Protein AF-E9H1P1-F1 (afdb_monomer)

Structure (mmCIF, N/CA/C/O backbone):
data_AF-E9H1P1-F1
#
_entry.id   AF-E9H1P1-F1
#
loop_
_atom_site.group_PDB
_atom_site.id
_atom_site.type_symbol
_atom_site.label_atom_id
_atom_site.label_alt_id
_atom_site.label_comp_id
_atom_site.label_asym_id
_atom_site.label_entity_id
_atom_site.label_seq_id
_atom_site.pdbx_PDB_ins_code
_atom_site.Cartn_x
_atom_site.Cartn_y
_atom_site.Cartn_z
_atom_site.occupancy
_atom_site.B_iso_or_equiv
_atom_site.auth_seq_id
_atom_site.auth_comp_id
_atom_site.auth_asym_id
_atom_site.auth_atom_id
_atom_site.pdbx_PDB_model_num
ATOM 1 N N . MET A 1 1 ? 32.497 -47.954 23.241 1.00 45.81 1 MET A N 1
ATOM 2 C CA . MET A 1 1 ? 32.527 -47.755 21.778 1.00 45.81 1 MET A CA 1
ATOM 3 C C . MET A 1 1 ? 31.102 -47.463 21.319 1.00 45.81 1 MET A C 1
ATOM 5 O O . MET A 1 1 ? 30.352 -48.398 21.088 1.00 45.81 1 MET A O 1
ATOM 9 N N . ALA A 1 2 ? 30.679 -46.199 21.312 1.00 42.06 2 ALA A N 1
ATOM 10 C CA . ALA A 1 2 ? 29.351 -45.809 20.837 1.00 42.06 2 ALA A CA 1
ATOM 11 C C . ALA A 1 2 ? 29.552 -44.842 19.669 1.00 42.06 2 ALA A C 1
ATOM 13 O O . ALA A 1 2 ? 30.117 -43.765 19.844 1.00 42.06 2 ALA A O 1
ATOM 14 N N . SER A 1 3 ? 29.198 -45.304 18.475 1.00 47.19 3 SER A N 1
ATOM 15 C CA . SER A 1 3 ? 29.399 -44.604 17.212 1.00 47.19 3 SER A CA 1
ATOM 16 C C . SER A 1 3 ? 28.482 -43.387 17.121 1.00 47.19 3 SER A C 1
ATOM 18 O O . SER A 1 3 ? 27.266 -43.508 17.250 1.00 47.19 3 SER A O 1
ATOM 20 N N . LEU A 1 4 ? 29.073 -42.216 16.888 1.00 48.78 4 LEU A N 1
ATOM 21 C CA . LEU A 1 4 ? 28.361 -40.997 16.519 1.00 48.78 4 LEU A CA 1
ATOM 22 C C . LEU A 1 4 ? 27.877 -41.146 15.071 1.00 48.78 4 LEU A C 1
ATOM 24 O O . LEU A 1 4 ? 28.689 -41.260 14.156 1.00 48.78 4 LEU A O 1
ATOM 28 N N . ILE A 1 5 ? 26.561 -41.165 14.869 1.00 57.19 5 ILE A N 1
ATOM 29 C CA . ILE A 1 5 ? 25.953 -41.048 13.542 1.00 57.19 5 ILE A CA 1
ATOM 30 C C . ILE A 1 5 ? 25.977 -39.559 13.173 1.00 57.19 5 ILE A C 1
ATOM 32 O O . ILE A 1 5 ? 25.276 -38.759 13.792 1.00 57.19 5 ILE A O 1
ATOM 36 N N . LEU A 1 6 ? 26.799 -39.179 12.189 1.00 48.72 6 LEU A N 1
ATOM 37 C CA . LEU A 1 6 ? 26.664 -37.894 11.503 1.00 48.72 6 LEU A CA 1
ATOM 38 C C . LEU A 1 6 ? 25.376 -37.949 10.674 1.00 48.72 6 LEU A C 1
ATOM 40 O O . LEU A 1 6 ? 25.289 -38.708 9.713 1.00 48.72 6 LEU A O 1
ATOM 44 N N . ALA A 1 7 ? 24.376 -37.154 11.044 1.00 54.97 7 ALA A N 1
ATOM 45 C CA . ALA A 1 7 ? 23.284 -36.841 10.136 1.00 54.97 7 ALA A CA 1
ATOM 46 C C . ALA A 1 7 ? 23.817 -35.864 9.073 1.00 54.97 7 ALA A C 1
ATOM 48 O O . ALA A 1 7 ? 24.071 -34.697 9.370 1.00 54.97 7 ALA A O 1
ATOM 49 N N . GLU A 1 8 ? 24.018 -36.348 7.847 1.00 47.62 8 GLU A N 1
ATOM 50 C CA . GLU A 1 8 ? 24.233 -35.506 6.668 1.00 47.62 8 GLU A CA 1
ATOM 51 C C . GLU A 1 8 ? 22.983 -34.642 6.440 1.00 47.62 8 GLU A C 1
ATOM 53 O O . GLU A 1 8 ? 21.896 -35.140 6.142 1.00 47.62 8 GLU A O 1
ATOM 58 N N . GLN A 1 9 ? 23.124 -33.330 6.635 1.00 54.19 9 GLN A N 1
ATOM 59 C CA . GLN A 1 9 ? 22.079 -32.361 6.319 1.00 54.19 9 GLN A CA 1
ATOM 60 C C . GLN A 1 9 ? 21.943 -32.218 4.791 1.00 54.19 9 GLN A C 1
ATOM 62 O O . GLN A 1 9 ? 22.957 -32.074 4.104 1.00 54.19 9 GLN A O 1
ATOM 67 N N . PRO A 1 10 ? 20.714 -32.200 4.243 1.00 58.59 10 PRO A N 1
ATOM 68 C CA . PRO A 1 10 ? 20.489 -31.994 2.817 1.00 58.59 10 PRO A CA 1
ATOM 69 C C . PRO A 1 10 ? 20.967 -30.593 2.386 1.00 58.59 10 PRO A C 1
ATOM 71 O O . PRO A 1 10 ? 20.603 -29.599 3.025 1.00 58.59 10 PRO A O 1
ATOM 74 N N . PRO A 1 11 ? 21.750 -30.469 1.299 1.00 48.78 11 PRO A N 1
ATOM 75 C CA . PRO A 1 11 ? 22.163 -29.174 0.781 1.00 48.78 11 PRO A CA 1
ATOM 76 C C . PRO A 1 11 ? 20.978 -28.545 0.042 1.00 48.78 11 PRO A C 1
ATOM 78 O O . PRO A 1 11 ? 20.647 -28.964 -1.064 1.00 48.78 11 PRO A O 1
ATOM 81 N N . GLY A 1 12 ? 20.310 -27.548 0.630 1.00 57.06 12 GLY A N 1
ATOM 82 C CA . GLY A 1 12 ? 19.338 -26.780 -0.160 1.00 57.06 12 GLY A CA 1
ATOM 83 C C . GLY A 1 12 ? 18.278 -25.942 0.539 1.00 57.06 12 GLY A C 1
ATOM 84 O O . GLY A 1 12 ? 17.488 -25.327 -0.168 1.00 57.06 12 GLY A O 1
ATOM 85 N N . ILE A 1 13 ? 18.223 -25.855 1.870 1.00 50.50 13 ILE A N 1
ATOM 86 C CA . ILE A 1 13 ? 17.277 -24.936 2.528 1.00 50.50 13 ILE A CA 1
ATOM 87 C C . ILE A 1 13 ? 18.060 -23.735 3.057 1.00 50.50 13 ILE A C 1
ATOM 89 O O . ILE A 1 13 ? 18.573 -23.747 4.173 1.00 50.50 13 ILE A O 1
ATOM 93 N N . SER A 1 14 ? 18.193 -22.704 2.218 1.00 51.12 14 SER A N 1
ATOM 94 C CA . SER A 1 14 ? 18.695 -21.397 2.646 1.00 51.12 14 SER A CA 1
ATOM 95 C C . SER A 1 14 ? 17.662 -20.756 3.576 1.00 51.12 14 SER A C 1
ATOM 97 O O . SER A 1 14 ? 16.571 -20.385 3.151 1.00 51.12 14 SER A O 1
ATOM 99 N N . ILE A 1 15 ? 17.998 -20.669 4.865 1.00 59.59 15 ILE A N 1
ATOM 100 C CA . ILE A 1 15 ? 17.177 -20.065 5.934 1.00 59.59 15 ILE A CA 1
ATOM 101 C C . ILE A 1 15 ? 17.275 -18.522 5.905 1.00 59.59 15 ILE A C 1
ATOM 103 O O . ILE A 1 15 ? 16.609 -17.824 6.666 1.00 59.59 15 ILE A O 1
ATOM 107 N N . PHE 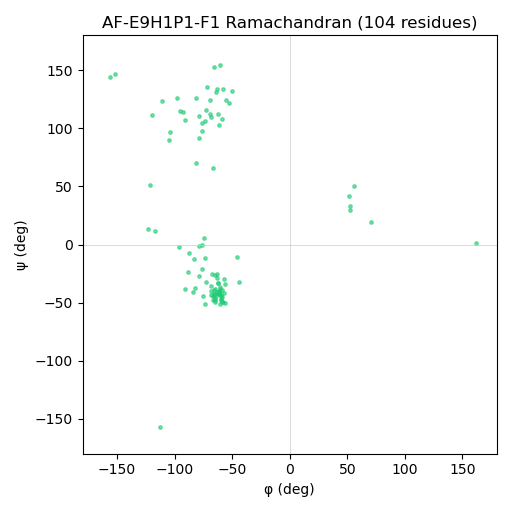A 1 16 ? 18.063 -17.959 4.988 1.00 58.50 16 PHE A N 1
ATOM 108 C CA . PHE A 1 16 ? 18.148 -16.520 4.774 1.00 58.50 16 PHE A CA 1
ATOM 109 C C . PHE A 1 16 ? 17.248 -16.112 3.602 1.00 58.50 16 PHE A C 1
ATOM 111 O O . PHE A 1 16 ? 17.413 -16.655 2.509 1.00 58.50 16 PHE A O 1
ATOM 118 N N . PRO A 1 17 ? 16.324 -15.144 3.766 1.00 58.44 17 PRO A N 1
ATOM 119 C CA . PRO A 1 17 ? 15.665 -14.532 2.622 1.00 58.44 17 PRO A CA 1
ATOM 120 C C . PRO A 1 17 ? 16.748 -13.853 1.779 1.00 58.44 17 PRO A C 1
ATOM 122 O O . PRO A 1 17 ? 17.282 -12.809 2.153 1.00 58.44 17 PRO A O 1
ATOM 125 N N . HIS A 1 18 ? 17.125 -14.485 0.666 1.00 59.41 18 HIS A N 1
ATOM 126 C CA . HIS A 1 18 ? 18.047 -13.885 -0.286 1.00 59.41 18 HIS A CA 1
ATOM 127 C C . HIS A 1 18 ? 17.437 -12.556 -0.752 1.00 59.41 18 HIS A C 1
ATOM 129 O O . HIS A 1 18 ? 16.247 -12.530 -1.085 1.00 59.41 18 HIS A O 1
ATOM 135 N N . PRO A 1 19 ? 18.211 -11.457 -0.794 1.00 57.16 19 PRO A N 1
ATOM 136 C CA . PRO A 1 19 ? 17.759 -10.242 -1.445 1.00 57.16 19 PRO A CA 1
ATOM 137 C C . PRO A 1 19 ? 17.471 -10.606 -2.899 1.00 57.16 19 PRO A C 1
ATOM 139 O O . PRO A 1 19 ? 18.384 -10.925 -3.663 1.00 57.16 19 PRO A O 1
ATOM 142 N N . LEU A 1 20 ? 16.186 -10.645 -3.254 1.00 58.16 20 LEU A N 1
ATOM 143 C CA . LEU A 1 20 ? 15.755 -10.878 -4.623 1.00 58.16 20 LEU A CA 1
ATOM 144 C C . LEU A 1 20 ? 16.486 -9.863 -5.500 1.00 58.16 20 LEU A C 1
ATOM 146 O O . LEU A 1 20 ? 16.404 -8.654 -5.265 1.00 58.16 20 LEU A O 1
ATOM 150 N N . SER A 1 21 ? 17.246 -10.369 -6.472 1.00 57.69 21 SER A N 1
ATOM 151 C CA . SER A 1 21 ? 17.887 -9.534 -7.481 1.00 57.69 21 SER A CA 1
ATOM 152 C C . SER A 1 21 ? 16.822 -8.611 -8.068 1.00 57.69 21 SER A C 1
ATOM 154 O O . SER A 1 21 ? 15.730 -9.077 -8.397 1.00 57.69 21 SER A O 1
ATOM 156 N N . LYS A 1 22 ? 17.115 -7.307 -8.175 1.00 53.41 22 LYS A N 1
ATOM 157 C CA . LYS A 1 22 ? 16.172 -6.266 -8.634 1.00 53.41 22 LYS A CA 1
ATOM 158 C C . LYS A 1 22 ? 15.361 -6.679 -9.876 1.00 53.41 22 LYS A C 1
ATOM 160 O O . LYS A 1 22 ? 14.203 -6.302 -9.979 1.00 53.41 22 LYS A O 1
ATOM 165 N N . HIS A 1 23 ? 15.949 -7.485 -10.763 1.00 54.50 23 HIS A N 1
ATOM 166 C CA . HIS A 1 23 ? 15.311 -8.003 -11.978 1.00 54.50 23 HIS A CA 1
ATOM 167 C C . HIS A 1 23 ? 14.247 -9.092 -11.748 1.00 54.50 23 HIS A C 1
ATOM 169 O O . HIS A 1 23 ? 13.277 -9.153 -12.494 1.00 54.50 23 HIS A O 1
ATOM 175 N N . SER A 1 24 ? 14.378 -9.940 -10.724 1.00 52.59 24 SER A N 1
ATOM 176 C CA . SER A 1 24 ? 13.401 -11.009 -10.449 1.00 52.59 24 SER A CA 1
ATOM 177 C C . SER A 1 24 ? 12.118 -10.477 -9.804 1.00 52.59 24 SER A C 1
ATOM 179 O O . SER A 1 24 ? 11.076 -11.121 -9.858 1.00 52.59 24 SER A O 1
ATOM 181 N N . PHE A 1 25 ? 12.179 -9.297 -9.185 1.00 51.28 25 PHE A N 1
ATOM 182 C CA . PHE A 1 25 ? 11.031 -8.673 -8.531 1.00 51.28 25 PHE A CA 1
ATOM 183 C C . PHE A 1 25 ? 10.131 -7.911 -9.522 1.00 51.28 25 PHE A C 1
ATOM 185 O O . PHE A 1 25 ? 8.905 -7.978 -9.415 1.00 51.28 25 PHE A O 1
ATOM 192 N N . THR A 1 26 ? 10.725 -7.252 -10.521 1.00 51.91 26 THR A N 1
ATOM 193 C CA . THR A 1 26 ? 10.007 -6.512 -11.576 1.00 51.91 26 THR A CA 1
ATOM 194 C C . THR A 1 26 ? 9.212 -7.413 -12.520 1.00 51.91 26 THR A C 1
ATOM 196 O O . THR A 1 26 ? 8.230 -6.977 -13.104 1.00 51.91 26 THR A O 1
ATOM 199 N N . GLU A 1 27 ? 9.602 -8.682 -12.665 1.00 49.41 27 GLU A N 1
ATOM 200 C CA . GLU A 1 27 ? 8.871 -9.650 -13.496 1.00 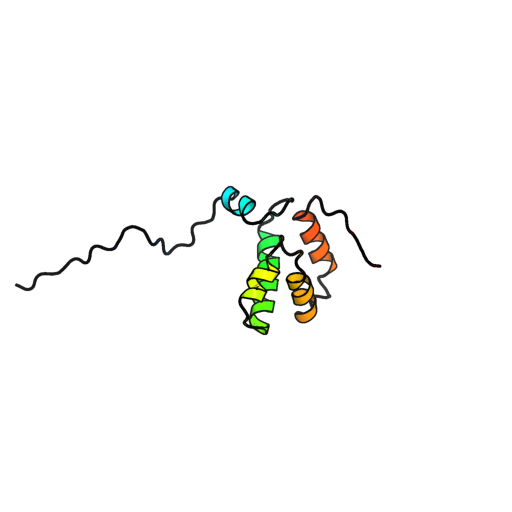49.41 27 GLU A CA 1
ATOM 201 C C . GLU A 1 27 ? 7.625 -10.214 -12.782 1.00 49.41 27 GLU A C 1
ATOM 203 O O . GLU A 1 27 ? 6.638 -10.579 -13.419 1.00 49.41 27 GLU A O 1
ATOM 208 N N . ILE A 1 28 ? 7.650 -10.250 -11.443 1.00 56.12 28 ILE A N 1
ATOM 209 C CA . ILE A 1 28 ? 6.572 -10.786 -10.591 1.00 56.12 28 ILE A CA 1
ATOM 210 C C . ILE A 1 28 ? 5.573 -9.694 -10.197 1.00 56.12 28 ILE A C 1
ATOM 212 O O . ILE A 1 28 ? 4.367 -9.936 -10.132 1.00 56.12 28 ILE A O 1
ATOM 216 N N . SER A 1 29 ? 6.066 -8.487 -9.927 1.00 58.97 29 SER A N 1
ATOM 217 C CA . SER A 1 29 ? 5.243 -7.308 -9.682 1.00 58.97 29 SER A CA 1
ATOM 218 C C . SER A 1 29 ? 5.281 -6.443 -10.933 1.00 58.97 29 SER A C 1
ATOM 220 O O . SER A 1 29 ? 6.235 -5.709 -11.161 1.00 58.97 29 SER A O 1
ATOM 222 N N . LYS A 1 30 ? 4.257 -6.588 -11.780 1.00 65.81 30 LYS A N 1
ATOM 223 C CA . LYS A 1 30 ? 4.043 -5.763 -12.977 1.00 65.81 30 LYS A CA 1
ATOM 224 C C . LYS A 1 30 ? 3.720 -4.316 -12.575 1.00 65.81 30 LYS A C 1
ATOM 226 O O . LYS A 1 30 ? 2.587 -3.872 -12.713 1.00 65.81 30 LYS A O 1
ATOM 231 N N . CYS A 1 31 ? 4.675 -3.621 -11.969 1.00 70.19 31 CYS A N 1
ATOM 232 C CA . CYS A 1 31 ? 4.587 -2.189 -11.729 1.00 70.19 31 CYS A CA 1
ATOM 233 C C . CYS A 1 31 ? 5.229 -1.534 -12.945 1.00 70.19 31 CYS A C 1
ATOM 235 O O . CYS A 1 31 ? 6.445 -1.612 -13.103 1.00 70.19 31 CYS A O 1
ATOM 237 N N . ASP A 1 32 ? 4.433 -0.923 -13.818 1.00 68.69 32 ASP A N 1
ATOM 238 C CA . ASP A 1 32 ? 4.916 -0.355 -15.087 1.00 68.69 32 ASP A CA 1
ATOM 239 C C . ASP A 1 32 ? 5.714 0.967 -14.907 1.00 68.69 32 ASP A C 1
ATOM 241 O O . ASP A 1 32 ? 6.093 1.624 -15.882 1.00 68.69 32 ASP A O 1
ATOM 245 N N . GLY A 1 33 ? 5.975 1.388 -13.661 1.00 71.00 33 GLY A N 1
ATOM 246 C CA . GLY A 1 33 ? 6.717 2.602 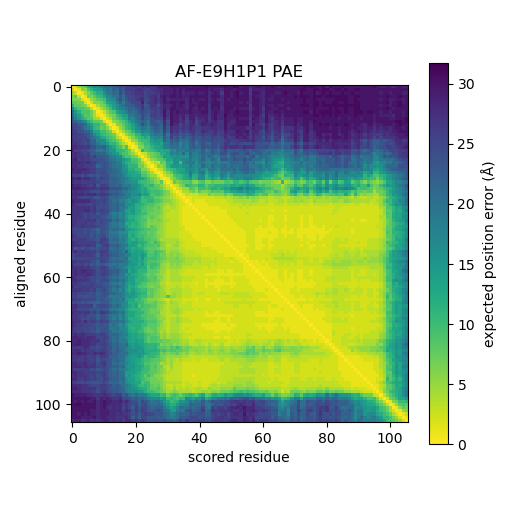-13.303 1.00 71.00 33 GLY A CA 1
ATOM 247 C C . GLY A 1 33 ? 8.069 2.368 -12.619 1.00 71.00 33 GLY A C 1
ATOM 248 O O . GLY A 1 33 ? 8.728 1.342 -12.793 1.00 71.00 33 GLY A O 1
ATOM 249 N N . VAL A 1 34 ? 8.537 3.380 -11.878 1.00 71.88 34 VAL A N 1
ATOM 250 C CA . VAL A 1 34 ? 9.840 3.332 -11.199 1.00 71.88 34 VAL A CA 1
ATOM 251 C C . VAL A 1 34 ? 9.699 2.568 -9.891 1.00 71.88 34 VAL A C 1
ATOM 253 O O . VAL A 1 34 ? 8.879 2.908 -9.043 1.00 71.88 34 VAL A O 1
ATOM 256 N N . TYR A 1 35 ? 10.534 1.547 -9.701 1.00 74.75 35 TYR A N 1
ATOM 257 C CA . TYR A 1 35 ? 10.556 0.806 -8.448 1.00 74.75 35 TYR A CA 1
ATOM 258 C C . TYR A 1 35 ? 11.282 1.593 -7.347 1.00 74.75 35 TYR A C 1
ATOM 260 O O . TYR A 1 35 ? 12.514 1.566 -7.251 1.00 74.75 35 TYR A O 1
ATOM 268 N N . ASP A 1 36 ? 10.504 2.275 -6.508 1.00 83.69 36 ASP A N 1
ATOM 269 C CA . ASP A 1 36 ? 10.977 2.932 -5.293 1.00 83.69 36 ASP A CA 1
ATOM 270 C C . ASP A 1 36 ? 10.775 2.019 -4.070 1.00 83.69 36 ASP A C 1
ATOM 272 O O . ASP A 1 36 ? 9.655 1.683 -3.675 1.00 83.69 36 ASP A O 1
ATOM 276 N N . MET A 1 37 ? 11.890 1.608 -3.459 1.00 84.69 37 MET A N 1
ATOM 277 C CA . MET A 1 37 ? 11.896 0.707 -2.299 1.00 84.69 37 MET A CA 1
ATOM 278 C C . MET A 1 37 ? 11.183 1.297 -1.079 1.00 84.69 37 MET A C 1
ATOM 280 O O . MET A 1 37 ? 10.598 0.553 -0.290 1.00 84.69 37 MET A O 1
ATOM 284 N N . ASN A 1 38 ? 11.251 2.615 -0.897 1.00 89.88 38 ASN A N 1
ATOM 285 C CA . ASN A 1 38 ? 10.693 3.290 0.264 1.00 89.88 38 ASN A CA 1
ATOM 286 C C . ASN A 1 38 ? 9.167 3.369 0.156 1.00 89.88 38 ASN A C 1
ATOM 288 O O . ASN A 1 38 ? 8.463 3.015 1.104 1.00 89.88 38 ASN A O 1
ATOM 292 N N . ILE A 1 39 ? 8.660 3.722 -1.029 1.00 89.94 39 ILE A N 1
ATOM 293 C CA . ILE A 1 39 ? 7.221 3.691 -1.335 1.00 89.94 39 ILE A CA 1
ATOM 294 C C . ILE A 1 39 ? 6.680 2.267 -1.167 1.00 89.94 39 ILE A C 1
ATOM 296 O O . ILE A 1 39 ? 5.686 2.044 -0.471 1.00 89.94 39 ILE A O 1
ATOM 300 N N . TYR A 1 40 ? 7.387 1.274 -1.715 1.00 89.25 40 TYR A N 1
ATOM 301 C CA . TYR A 1 40 ? 6.995 -0.130 -1.602 1.00 89.25 40 TYR A CA 1
ATOM 302 C C . TYR A 1 40 ? 6.910 -0.608 -0.144 1.00 89.25 40 TYR A C 1
ATOM 304 O O . TYR A 1 40 ? 5.962 -1.295 0.247 1.00 89.25 40 TYR A O 1
ATOM 312 N N . ALA A 1 41 ? 7.889 -0.237 0.686 1.00 91.56 41 ALA A N 1
ATOM 313 C CA . ALA A 1 41 ? 7.893 -0.565 2.107 1.00 91.56 41 ALA A CA 1
ATOM 314 C C . ALA A 1 41 ? 6.716 0.092 2.843 1.00 91.56 41 ALA A C 1
ATOM 316 O O . ALA A 1 41 ? 6.033 -0.581 3.618 1.00 91.56 41 ALA A O 1
ATOM 317 N N . GLN A 1 42 ? 6.440 1.369 2.566 1.00 93.94 42 GLN A N 1
ATOM 318 C CA . GLN A 1 42 ? 5.319 2.102 3.153 1.00 93.94 42 GLN A CA 1
ATOM 319 C C . GLN A 1 42 ? 3.977 1.438 2.813 1.00 93.94 42 GLN A C 1
ATOM 321 O O . GLN A 1 42 ? 3.168 1.189 3.709 1.00 93.94 42 GLN A O 1
ATOM 326 N N . PHE A 1 43 ? 3.747 1.085 1.550 1.00 94.38 43 PHE A N 1
ATOM 327 C CA . PHE A 1 43 ? 2.504 0.436 1.128 1.00 94.38 43 PHE A CA 1
ATOM 328 C C . PHE A 1 43 ? 2.369 -0.989 1.675 1.00 94.38 43 PHE A C 1
ATOM 330 O O . PHE A 1 43 ? 1.288 -1.383 2.116 1.00 94.38 43 PHE A O 1
ATOM 337 N N . ASN A 1 44 ? 3.467 -1.741 1.781 1.00 94.06 44 ASN A N 1
ATOM 338 C CA . ASN A 1 44 ? 3.452 -3.037 2.462 1.00 94.06 44 ASN A CA 1
ATOM 339 C C . ASN A 1 44 ? 3.049 -2.935 3.936 1.00 94.06 44 ASN A C 1
ATOM 341 O O . ASN A 1 44 ? 2.366 -3.834 4.427 1.00 94.06 44 ASN A O 1
ATOM 345 N N . GLN A 1 45 ? 3.451 -1.874 4.641 1.00 96.00 45 GLN A N 1
ATOM 346 C CA . GLN A 1 45 ? 3.027 -1.655 6.027 1.00 96.00 45 GLN A CA 1
ATOM 347 C C . GLN A 1 45 ? 1.522 -1.391 6.120 1.00 96.00 45 GLN A C 1
ATOM 349 O O . GLN A 1 45 ? 0.869 -1.937 7.005 1.00 96.00 45 GLN A O 1
ATOM 354 N N . ILE A 1 46 ? 0.943 -0.637 5.180 1.00 96.06 46 ILE A N 1
ATOM 355 C CA . ILE A 1 46 ? -0.515 -0.444 5.096 1.00 96.06 46 ILE A CA 1
ATOM 356 C C . ILE A 1 46 ? -1.213 -1.797 4.923 1.00 96.06 46 ILE A C 1
ATOM 358 O O . ILE A 1 46 ? -2.115 -2.132 5.694 1.00 96.06 46 ILE A O 1
ATOM 362 N N . CYS A 1 47 ? -0.749 -2.616 3.977 1.00 96.69 47 CYS A N 1
ATOM 363 C CA . CYS A 1 47 ? -1.300 -3.952 3.759 1.00 96.69 47 CYS A CA 1
ATOM 364 C C . CYS A 1 47 ? -1.163 -4.854 4.991 1.00 96.69 47 CYS A C 1
ATOM 366 O O . CYS A 1 47 ? -2.082 -5.613 5.300 1.00 96.69 47 CYS A O 1
ATOM 368 N N . LEU A 1 48 ? -0.044 -4.773 5.714 1.00 97.06 48 LEU A N 1
ATOM 369 C CA . LEU A 1 48 ? 0.179 -5.551 6.932 1.00 97.06 48 LEU A CA 1
ATOM 370 C C . LEU A 1 48 ? -0.749 -5.106 8.069 1.00 97.06 48 LEU A C 1
ATOM 372 O O . LEU A 1 48 ? -1.352 -5.945 8.733 1.00 97.06 48 LEU A O 1
ATOM 376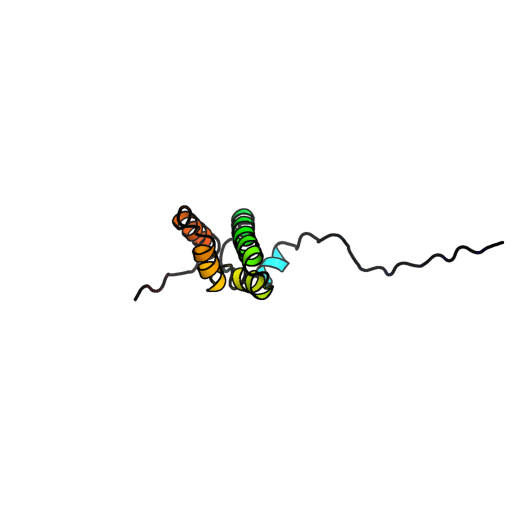 N N . ASN A 1 49 ? -0.913 -3.798 8.265 1.00 96.94 49 ASN A N 1
ATOM 377 C CA . ASN A 1 49 ? -1.820 -3.245 9.270 1.00 96.94 49 ASN A CA 1
ATOM 378 C C . ASN A 1 49 ? -3.270 -3.643 8.987 1.00 96.94 49 ASN A C 1
ATOM 380 O O . ASN A 1 49 ? -3.991 -4.059 9.889 1.00 96.94 49 ASN A O 1
ATOM 384 N N . CYS A 1 50 ? -3.673 -3.595 7.721 1.00 96.50 50 CYS A N 1
ATOM 385 C CA . CYS A 1 50 ? -4.992 -4.027 7.281 1.00 96.50 50 CYS A CA 1
ATOM 386 C C . CYS A 1 50 ? -5.198 -5.538 7.471 1.00 96.50 50 CYS A C 1
ATOM 388 O O . CYS A 1 50 ? -6.224 -5.973 7.992 1.00 96.50 50 CYS A O 1
ATOM 390 N N . TYR A 1 51 ? -4.191 -6.350 7.134 1.00 96.75 51 TYR A N 1
ATOM 391 C CA . TYR A 1 51 ? -4.187 -7.778 7.440 1.00 96.75 51 TYR A CA 1
ATOM 392 C C . TYR A 1 51 ? -4.337 -8.040 8.941 1.00 96.75 51 TYR A C 1
ATOM 394 O O . TYR A 1 51 ? -5.096 -8.924 9.313 1.00 96.75 51 TYR A O 1
ATOM 402 N N . ASN A 1 52 ? -3.672 -7.278 9.811 1.00 96.81 52 ASN A N 1
ATOM 403 C CA . ASN A 1 52 ? -3.753 -7.489 11.258 1.00 96.81 52 ASN A CA 1
ATOM 404 C C . ASN A 1 52 ? -5.166 -7.269 11.823 1.00 96.81 52 ASN A C 1
ATOM 406 O O . ASN A 1 52 ? -5.503 -7.873 12.844 1.00 96.81 52 ASN A O 1
ATOM 410 N N . LEU A 1 53 ? -5.995 -6.463 11.150 1.00 95.88 53 LEU A N 1
ATOM 411 C CA . LEU A 1 53 ? -7.403 -6.274 11.503 1.00 95.88 53 LEU A CA 1
ATOM 412 C C . LEU A 1 53 ? -8.257 -7.491 11.133 1.00 95.88 53 LEU A C 1
ATOM 414 O O . LEU A 1 53 ? -8.973 -8.019 11.979 1.00 95.88 53 LEU A O 1
ATOM 418 N N . TYR A 1 54 ? -8.167 -7.957 9.886 1.00 95.12 54 TYR A N 1
ATOM 419 C CA . TYR A 1 54 ? -9.029 -9.032 9.371 1.00 95.12 54 TYR A CA 1
ATOM 420 C C . TYR A 1 54 ? -8.482 -10.444 9.611 1.00 95.12 54 TYR A C 1
ATOM 422 O O . TYR A 1 54 ? -9.232 -11.416 9.608 1.00 95.12 54 TYR A O 1
ATOM 430 N N . ARG A 1 55 ? -7.165 -10.566 9.790 1.00 94.44 55 ARG A N 1
ATOM 431 C CA . ARG A 1 55 ? -6.387 -11.809 9.918 1.00 94.44 55 ARG A CA 1
ATOM 432 C C . ARG A 1 55 ? -6.634 -12.819 8.794 1.00 94.44 55 ARG A C 1
ATOM 434 O O . ARG A 1 55 ? -6.566 -14.026 9.005 1.00 94.44 55 ARG A O 1
ATOM 441 N N . GLN A 1 56 ? -6.898 -12.321 7.588 1.00 94.12 56 GLN A N 1
ATOM 442 C CA . GLN A 1 56 ? -7.134 -13.133 6.396 1.00 94.12 56 GLN A CA 1
ATOM 443 C C . GLN A 1 56 ? -5.980 -12.978 5.396 1.00 94.12 56 GLN A C 1
ATOM 445 O O . GLN A 1 56 ? -5.702 -11.858 4.963 1.00 94.12 56 GLN A O 1
ATOM 450 N N . PRO A 1 57 ? -5.316 -14.069 4.973 1.00 90.00 57 PRO A N 1
ATOM 451 C CA . PRO A 1 57 ? -4.129 -13.996 4.114 1.00 90.00 57 PRO A CA 1
ATOM 452 C C . PRO A 1 57 ? -4.415 -13.388 2.731 1.00 90.00 57 PRO A C 1
ATOM 454 O O . PRO A 1 57 ? -3.548 -12.730 2.151 1.00 90.00 57 PRO A O 1
ATOM 457 N N . GLU A 1 58 ? -5.642 -13.549 2.230 1.00 93.12 58 GLU A N 1
ATOM 458 C CA . GLU A 1 58 ? -6.082 -12.958 0.963 1.00 93.12 58 GLU A CA 1
ATOM 459 C C . GLU A 1 58 ? -6.115 -11.425 1.006 1.00 93.12 58 GLU A C 1
ATOM 461 O O . GLU A 1 58 ? -5.873 -10.798 -0.020 1.00 93.12 58 GLU A O 1
ATOM 466 N N . ILE A 1 59 ? -6.293 -10.807 2.182 1.00 95.25 59 ILE A N 1
ATOM 467 C CA . ILE A 1 59 ? -6.215 -9.345 2.340 1.00 95.25 59 ILE A CA 1
ATOM 468 C C . ILE A 1 59 ? -4.798 -8.857 2.054 1.00 95.25 59 ILE A C 1
ATOM 470 O O . ILE A 1 59 ? -4.610 -7.925 1.278 1.00 95.25 59 ILE A O 1
ATOM 474 N N . TYR A 1 60 ? -3.785 -9.510 2.632 1.00 93.75 60 TYR A N 1
ATOM 475 C CA . TYR A 1 60 ? -2.394 -9.103 2.435 1.00 93.75 60 TYR A CA 1
ATOM 476 C C . TYR A 1 60 ? -1.940 -9.309 0.985 1.00 93.75 60 TYR A C 1
ATOM 478 O O . TYR A 1 60 ? -1.315 -8.426 0.395 1.00 93.75 60 TYR A O 1
ATOM 486 N N . ARG A 1 61 ? -2.277 -10.464 0.391 1.00 91.94 61 ARG A N 1
ATOM 487 C CA . ARG A 1 61 ? -1.964 -10.752 -1.016 1.00 91.94 61 ARG A CA 1
ATOM 488 C C . ARG A 1 61 ? -2.716 -9.812 -1.947 1.00 91.94 61 ARG A C 1
ATOM 490 O O . ARG A 1 61 ? -2.084 -9.227 -2.815 1.00 91.94 61 ARG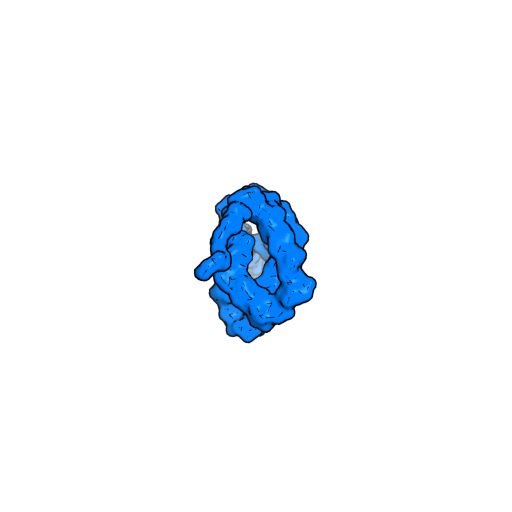 A O 1
ATOM 497 N N . GLY A 1 62 ? -4.025 -9.662 -1.749 1.00 94.19 62 GLY A N 1
ATOM 498 C CA . GLY A 1 62 ? -4.904 -8.786 -2.518 1.00 94.19 62 GLY A CA 1
ATOM 499 C C . GLY A 1 62 ? -4.414 -7.347 -2.507 1.00 94.19 62 GLY A C 1
ATOM 500 O O . GLY A 1 62 ? -4.180 -6.794 -3.568 1.00 94.19 62 GLY A O 1
ATOM 501 N N . CYS A 1 63 ? -4.125 -6.800 -1.328 1.00 95.31 63 CYS A N 1
ATOM 502 C CA . CYS A 1 63 ? -3.648 -5.428 -1.154 1.00 95.31 63 CYS A CA 1
ATOM 503 C C . CYS A 1 63 ? -2.367 -5.112 -1.952 1.00 95.31 63 CYS A C 1
ATOM 505 O O . CYS A 1 63 ? -2.214 -4.003 -2.451 1.00 95.31 63 CYS A O 1
ATOM 507 N N . ARG A 1 64 ? -1.467 -6.092 -2.122 1.00 92.06 64 ARG A N 1
ATOM 508 C CA . ARG A 1 64 ? -0.215 -5.950 -2.890 1.00 92.06 64 ARG A CA 1
ATOM 509 C C . ARG A 1 64 ? -0.365 -6.237 -4.390 1.00 92.06 64 ARG A C 1
ATOM 511 O O . ARG A 1 64 ? 0.604 -6.052 -5.129 1.00 92.06 64 ARG A O 1
ATOM 518 N N . LYS A 1 65 ? -1.523 -6.729 -4.849 1.00 89.00 65 LYS A N 1
ATOM 519 C CA . LYS A 1 65 ? -1.768 -7.000 -6.276 1.00 89.00 65 LYS A CA 1
ATOM 520 C C . LYS A 1 65 ? -1.774 -5.704 -7.070 1.00 89.00 65 LYS A C 1
ATOM 522 O O . LYS A 1 65 ? -2.078 -4.642 -6.531 1.00 89.00 65 LYS A O 1
ATOM 527 N N . GLU A 1 66 ? -1.415 -5.837 -8.348 1.00 87.31 66 GLU A N 1
ATOM 528 C CA . GLU A 1 66 ? -1.433 -4.737 -9.324 1.00 87.31 66 GLU A CA 1
ATOM 529 C C . GLU A 1 66 ? -0.663 -3.508 -8.823 1.00 87.31 66 GLU A C 1
ATOM 531 O O . GLU A 1 66 ? -0.970 -2.372 -9.141 1.00 87.31 66 GLU A O 1
ATOM 536 N N . CYS A 1 67 ? 0.361 -3.740 -7.996 1.00 89.62 67 CYS A N 1
ATOM 537 C CA . CYS A 1 67 ? 1.165 -2.680 -7.402 1.00 89.62 67 CYS A CA 1
ATOM 538 C C . CYS A 1 67 ? 0.325 -1.666 -6.619 1.00 89.62 67 CYS A C 1
ATOM 540 O O . CYS A 1 67 ? 0.489 -0.458 -6.762 1.00 89.62 67 CYS A O 1
ATOM 542 N N . PHE A 1 68 ? -0.531 -2.187 -5.736 1.00 91.75 68 PHE A N 1
ATOM 543 C CA . PHE A 1 68 ? -1.326 -1.417 -4.777 1.00 91.75 68 PHE A CA 1
ATOM 544 C C . PHE A 1 68 ? -2.460 -0.585 -5.396 1.00 91.75 68 PHE A C 1
ATOM 546 O O . PHE A 1 68 ? -2.985 0.308 -4.742 1.00 91.75 68 PHE A O 1
ATOM 553 N N . THR A 1 69 ? -2.895 -0.898 -6.619 1.00 89.12 69 THR A N 1
ATOM 554 C CA . THR A 1 69 ? -4.105 -0.307 -7.233 1.00 89.12 69 THR A CA 1
ATOM 555 C C . THR A 1 69 ? -5.349 -1.178 -7.078 1.00 89.12 69 THR A C 1
ATOM 557 O O . THR A 1 69 ? -6.439 -0.770 -7.466 1.00 89.12 69 THR A O 1
ATOM 560 N N . SER A 1 70 ? -5.215 -2.363 -6.475 1.00 92.00 70 SER A N 1
ATOM 561 C CA . SER A 1 70 ? -6.359 -3.233 -6.197 1.00 92.00 70 SER A CA 1
ATOM 562 C C . SER A 1 70 ? -7.387 -2.575 -5.266 1.00 92.00 70 SER A C 1
ATOM 564 O O . SER A 1 70 ? -7.046 -1.790 -4.375 1.00 92.00 70 SER A O 1
ATOM 566 N N . GLU A 1 71 ? -8.644 -3.007 -5.369 1.00 93.88 71 GLU A N 1
ATOM 567 C CA . GLU A 1 71 ? -9.721 -2.580 -4.463 1.00 93.88 71 GLU A CA 1
ATOM 568 C C . GLU A 1 71 ? -9.407 -2.867 -2.985 1.00 93.88 71 GLU A C 1
ATOM 570 O O . GLU A 1 71 ? -9.810 -2.113 -2.098 1.00 93.88 71 GLU A O 1
ATOM 575 N N . TYR A 1 72 ? -8.625 -3.917 -2.707 1.00 95.31 72 TYR A N 1
ATOM 576 C CA . TYR A 1 72 ? -8.166 -4.234 -1.355 1.00 95.31 72 TYR A CA 1
ATOM 577 C C . TYR A 1 72 ? -7.311 -3.113 -0.768 1.00 95.31 72 TYR A C 1
ATOM 579 O O . TYR A 1 72 ? -7.466 -2.797 0.408 1.00 95.31 72 TYR A O 1
ATOM 587 N N . PHE A 1 73 ? -6.432 -2.492 -1.561 1.00 95.12 73 PHE A N 1
ATOM 588 C CA . PHE A 1 73 ? -5.615 -1.380 -1.080 1.00 95.12 73 PHE A CA 1
ATOM 589 C C . PHE A 1 73 ? -6.492 -0.176 -0.719 1.00 95.12 73 PHE A C 1
ATOM 591 O O . PHE A 1 73 ? -6.386 0.341 0.393 1.00 95.12 73 PHE A O 1
ATOM 598 N N . GLY A 1 74 ? -7.432 0.201 -1.593 1.00 93.94 74 GLY A N 1
ATOM 599 C CA . GLY A 1 74 ? -8.401 1.270 -1.323 1.00 93.94 74 GLY A CA 1
ATOM 600 C C . GLY A 1 74 ? -9.258 1.002 -0.080 1.00 93.94 74 GLY A C 1
ATOM 601 O O . GLY A 1 74 ? -9.390 1.866 0.790 1.00 93.94 74 GLY A O 1
ATOM 602 N N . GLY A 1 75 ? -9.764 -0.225 0.069 1.00 94.19 75 GLY A N 1
ATOM 603 C CA . GLY A 1 75 ? -10.492 -0.656 1.264 1.00 94.19 75 GLY A CA 1
ATOM 604 C C . GLY A 1 75 ? -9.635 -0.589 2.531 1.00 94.19 75 GLY A C 1
ATOM 605 O O . GLY A 1 75 ? -10.094 -0.112 3.568 1.00 94.19 75 GLY A O 1
ATOM 606 N N . CYS A 1 76 ? -8.365 -0.986 2.449 1.00 96.00 76 CYS A N 1
ATOM 607 C CA . CYS A 1 76 ? -7.425 -0.879 3.559 1.00 96.00 76 CYS A CA 1
ATOM 608 C C . CYS A 1 76 ? -7.172 0.575 3.973 1.00 96.00 76 CYS A C 1
ATOM 610 O O . CYS A 1 76 ? -7.150 0.854 5.171 1.00 96.00 76 CYS A O 1
ATOM 612 N N . LEU A 1 77 ? -7.042 1.511 3.026 1.00 95.12 77 LEU A N 1
ATOM 613 C CA . LEU A 1 77 ? -6.922 2.942 3.336 1.00 95.12 77 LEU A CA 1
ATOM 614 C C . LEU A 1 77 ? -8.159 3.478 4.066 1.00 95.12 77 LEU A C 1
ATOM 616 O O . LEU A 1 77 ? -8.020 4.253 5.014 1.00 95.12 77 LEU A O 1
ATOM 620 N N . ALA A 1 78 ? -9.353 3.052 3.646 1.00 94.06 78 ALA A N 1
ATOM 621 C CA . ALA A 1 78 ? -10.610 3.458 4.265 1.00 94.06 78 ALA A CA 1
ATOM 622 C C . ALA A 1 78 ? -10.750 2.913 5.696 1.00 94.06 78 ALA A C 1
ATOM 624 O O . ALA A 1 78 ? -11.044 3.668 6.620 1.00 94.06 78 ALA A O 1
ATOM 625 N N . VAL A 1 79 ? -10.489 1.618 5.895 1.00 95.06 79 VAL A N 1
ATOM 626 C CA . VAL A 1 79 ? -10.624 0.941 7.197 1.00 95.06 79 VAL A CA 1
ATOM 627 C C . VAL A 1 79 ? -9.580 1.431 8.198 1.00 95.06 79 VAL A C 1
ATOM 629 O O . VAL A 1 79 ? -9.897 1.637 9.366 1.00 95.06 79 VAL A O 1
ATOM 632 N N . LEU A 1 80 ? -8.343 1.649 7.746 1.00 94.69 80 LEU A N 1
ATOM 633 C CA . LEU A 1 80 ? -7.271 2.201 8.576 1.00 94.69 80 LEU A CA 1
ATOM 634 C C . LEU A 1 80 ? -7.399 3.716 8.792 1.00 94.69 80 LEU A C 1
ATOM 636 O O . LEU A 1 80 ? -6.551 4.292 9.468 1.00 94.69 80 LEU A O 1
ATOM 640 N N . GLN A 1 81 ? -8.427 4.354 8.219 1.00 94.50 81 GLN A N 1
ATOM 641 C CA . GLN A 1 81 ? -8.689 5.790 8.323 1.00 94.50 81 GLN A CA 1
ATOM 642 C C . GLN A 1 81 ? -7.471 6.652 7.962 1.00 94.50 81 GLN A C 1
ATOM 644 O O . GLN A 1 81 ? -7.181 7.659 8.602 1.00 94.50 81 GLN A O 1
ATOM 649 N N . ILE A 1 82 ? -6.743 6.273 6.908 1.00 89.94 82 ILE A N 1
ATOM 650 C CA . ILE A 1 82 ? -5.584 7.035 6.430 1.00 89.94 82 ILE A CA 1
ATOM 651 C C . ILE A 1 82 ? -6.088 8.201 5.570 1.00 89.94 82 ILE A C 1
ATOM 653 O O . ILE A 1 82 ? -5.972 8.187 4.349 1.00 89.94 82 ILE A O 1
ATOM 657 N N . THR A 1 83 ? -6.716 9.197 6.197 1.00 85.25 83 THR A N 1
ATOM 658 C CA . THR A 1 83 ? -7.246 10.394 5.524 1.00 85.25 83 THR A CA 1
ATOM 659 C C . THR A 1 83 ? -6.190 11.469 5.331 1.00 85.25 83 THR A C 1
ATOM 661 O O . THR A 1 83 ? 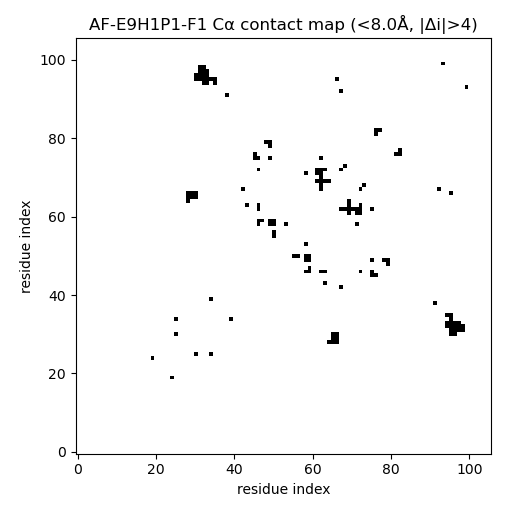-6.098 12.034 4.248 1.00 85.25 83 THR A O 1
ATOM 664 N N . ASP A 1 84 ? -5.336 11.687 6.330 1.00 87.25 84 ASP A N 1
ATOM 665 C CA . ASP A 1 84 ? -4.387 12.813 6.351 1.00 87.25 84 ASP A CA 1
ATOM 666 C C . ASP A 1 84 ? -3.208 12.638 5.386 1.00 87.25 84 ASP A C 1
ATOM 668 O O . ASP A 1 84 ? -2.425 13.554 5.161 1.00 87.25 84 ASP A O 1
ATOM 672 N N . LYS A 1 85 ? -3.043 11.429 4.839 1.00 89.75 85 LYS A N 1
ATOM 673 C CA . LYS A 1 85 ? -1.942 11.068 3.935 1.00 89.75 85 LYS A CA 1
ATOM 674 C C . LYS A 1 85 ? -2.433 10.684 2.541 1.00 89.75 85 LYS A C 1
ATOM 676 O O . LYS A 1 85 ? -1.649 10.130 1.776 1.00 89.75 85 LYS A O 1
ATOM 681 N N . LYS A 1 86 ? -3.706 10.938 2.215 1.00 88.06 86 LYS A N 1
ATOM 682 C CA . LYS A 1 86 ? -4.290 10.551 0.922 1.00 88.06 86 LYS A CA 1
ATOM 683 C C . LYS A 1 86 ? -3.538 11.164 -0.250 1.00 88.06 86 LYS A C 1
ATOM 685 O O . LYS A 1 86 ? -3.122 10.416 -1.125 1.00 88.06 86 LYS A O 1
ATOM 690 N N . ASP A 1 87 ? -3.291 12.472 -0.223 1.00 90.69 87 ASP A N 1
ATOM 691 C CA . ASP A 1 87 ? -2.599 13.170 -1.314 1.00 90.69 87 ASP A CA 1
ATOM 692 C C . ASP A 1 87 ? -1.194 12.609 -1.544 1.00 90.69 87 ASP A C 1
ATOM 694 O O . ASP A 1 87 ? -0.824 12.289 -2.669 1.00 90.69 87 ASP A O 1
ATOM 698 N N . LYS A 1 88 ? -0.451 12.371 -0.455 1.00 92.19 88 LYS A N 1
ATOM 699 C CA . LYS A 1 88 ? 0.873 11.747 -0.526 1.00 92.19 88 LYS A CA 1
ATOM 700 C C . LYS A 1 88 ? 0.811 10.332 -1.108 1.00 92.19 88 LYS A C 1
ATOM 702 O O . LYS A 1 88 ? 1.659 9.958 -1.903 1.00 92.19 88 LYS A O 1
ATOM 707 N N . ILE A 1 89 ? -0.174 9.527 -0.713 1.00 92.19 89 ILE A N 1
ATOM 708 C CA . ILE A 1 89 ? -0.322 8.161 -1.235 1.00 92.19 89 ILE A CA 1
ATOM 709 C C . ILE A 1 89 ? -0.641 8.182 -2.733 1.00 92.19 89 ILE A C 1
ATOM 711 O O . ILE A 1 89 ? -0.127 7.340 -3.462 1.00 92.19 89 ILE A O 1
ATOM 715 N N . LEU A 1 90 ? -1.451 9.136 -3.197 1.00 90.12 90 LEU A N 1
ATOM 716 C CA . LEU A 1 90 ? -1.737 9.323 -4.622 1.00 90.12 90 LEU A CA 1
ATOM 717 C C . LEU A 1 90 ? -0.485 9.753 -5.400 1.00 90.12 90 LEU A C 1
ATOM 719 O O . LEU A 1 90 ? -0.219 9.218 -6.475 1.00 90.12 90 LEU A O 1
ATOM 723 N N . GLU A 1 91 ? 0.311 10.664 -4.839 1.00 90.50 91 GLU A N 1
ATOM 724 C CA . GLU A 1 91 ? 1.608 11.056 -5.396 1.00 90.50 91 GLU A CA 1
ATOM 725 C C . GLU A 1 91 ? 2.560 9.851 -5.480 1.00 90.50 91 GLU A C 1
ATOM 727 O O . GLU A 1 91 ? 3.063 9.532 -6.558 1.00 90.50 91 GLU A O 1
ATOM 732 N N . ASP A 1 92 ? 2.731 9.115 -4.381 1.00 90.69 92 ASP A N 1
ATOM 733 C CA . ASP A 1 92 ? 3.573 7.919 -4.302 1.00 90.69 92 ASP A CA 1
ATOM 734 C C . ASP A 1 92 ? 3.115 6.832 -5.305 1.00 90.69 92 ASP A C 1
ATOM 736 O O . ASP A 1 92 ? 3.943 6.191 -5.958 1.00 90.69 92 ASP A O 1
ATOM 740 N N . LEU A 1 93 ? 1.798 6.646 -5.483 1.00 88.94 93 LEU A N 1
ATOM 741 C CA . LEU A 1 93 ? 1.231 5.746 -6.496 1.00 88.94 93 LEU A CA 1
ATOM 742 C C . LEU A 1 93 ? 1.614 6.186 -7.914 1.00 88.94 93 LEU A C 1
ATOM 744 O O . LEU A 1 93 ? 2.004 5.344 -8.720 1.00 88.94 93 LEU A O 1
ATOM 748 N N . SER A 1 94 ? 1.565 7.484 -8.218 1.00 86.25 94 SER A N 1
ATOM 749 C CA . SER A 1 94 ? 1.922 8.002 -9.547 1.00 86.25 94 SER A CA 1
ATOM 750 C C . SER A 1 94 ? 3.390 7.743 -9.920 1.00 86.25 94 SER A C 1
ATOM 752 O O . SER A 1 94 ? 3.696 7.463 -11.081 1.00 86.25 94 SER A O 1
ATOM 754 N N . ILE A 1 95 ? 4.297 7.750 -8.935 1.00 84.81 95 ILE A N 1
ATOM 755 C CA . ILE A 1 95 ? 5.730 7.475 -9.129 1.00 84.81 95 ILE A CA 1
ATOM 756 C C . ILE A 1 95 ? 5.947 6.021 -9.570 1.00 84.81 95 ILE A C 1
ATOM 758 O O . ILE A 1 95 ? 6.706 5.742 -10.508 1.00 84.81 95 ILE A O 1
ATOM 762 N N . ILE A 1 96 ? 5.257 5.086 -8.913 1.00 82.06 96 ILE A N 1
ATOM 763 C CA . ILE A 1 96 ? 5.390 3.651 -9.191 1.00 82.06 96 ILE A CA 1
ATOM 764 C C . ILE A 1 96 ? 4.523 3.184 -10.376 1.00 82.06 96 ILE A C 1
ATOM 766 O O . ILE A 1 96 ? 4.764 2.097 -10.901 1.00 82.06 96 ILE A O 1
ATOM 770 N N . HIS A 1 97 ? 3.584 4.017 -10.846 1.00 78.25 97 HIS A N 1
ATOM 771 C CA . HIS A 1 97 ? 2.656 3.763 -11.963 1.00 78.25 97 HIS A CA 1
ATOM 772 C C . HIS A 1 97 ? 2.775 4.795 -13.087 1.00 78.25 97 HIS A C 1
ATOM 774 O O . HIS A 1 97 ?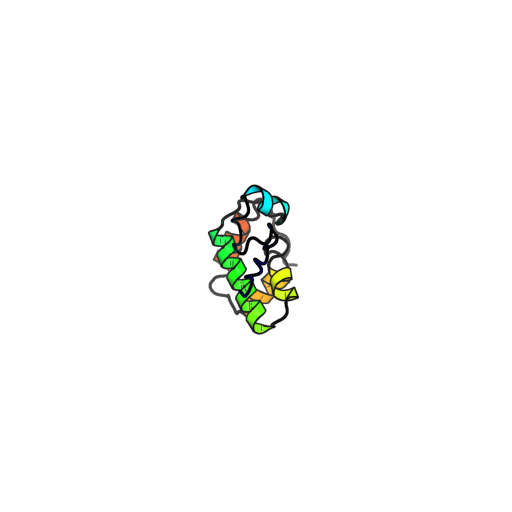 1.774 5.342 -13.535 1.00 78.25 97 HIS A O 1
ATOM 780 N N . ARG A 1 98 ? 3.991 5.048 -13.586 1.00 63.56 98 ARG A N 1
ATOM 781 C CA . ARG A 1 98 ? 4.337 6.112 -14.560 1.00 63.56 98 ARG A CA 1
ATOM 782 C C . ARG A 1 98 ? 3.407 6.275 -15.790 1.00 63.56 98 ARG A C 1
ATOM 784 O O . ARG A 1 98 ? 3.568 7.250 -16.516 1.00 63.56 98 ARG A O 1
ATOM 791 N N . GLN A 1 99 ? 2.476 5.361 -16.073 1.00 58.31 99 GLN A N 1
ATOM 792 C CA . GLN A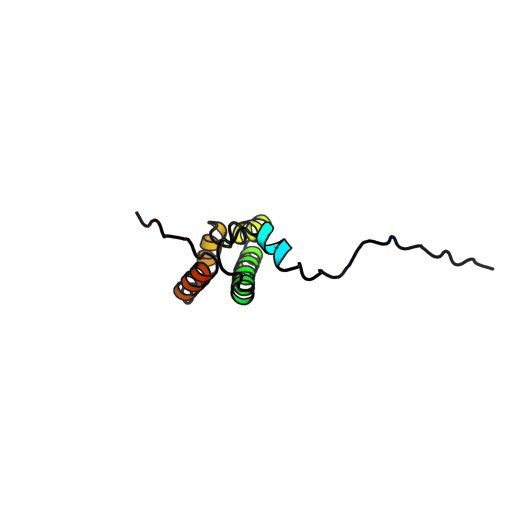 1 99 ? 1.519 5.430 -17.187 1.00 58.31 99 GLN A CA 1
ATOM 793 C C . GLN A 1 99 ? 0.026 5.362 -16.794 1.00 58.31 99 GLN A C 1
ATOM 795 O O . GLN A 1 99 ? -0.804 5.200 -17.684 1.00 58.31 99 GLN A O 1
ATOM 800 N N . MET A 1 100 ? -0.370 5.516 -15.523 1.00 44.56 100 MET A N 1
ATOM 801 C CA . MET A 1 100 ? -1.802 5.648 -15.210 1.00 44.56 100 MET A CA 1
ATOM 802 C C . MET A 1 100 ? -2.311 7.062 -15.504 1.00 44.56 100 MET A C 1
ATOM 804 O O . MET A 1 100 ? -2.304 7.959 -14.663 1.00 44.56 100 MET A O 1
ATOM 808 N N . GLU A 1 101 ? -2.806 7.222 -16.726 1.00 46.09 101 GLU A N 1
ATOM 809 C CA . GLU A 1 101 ? -3.929 8.102 -17.023 1.00 46.09 101 GLU A CA 1
ATOM 810 C C . GLU A 1 101 ? -5.106 7.683 -16.120 1.00 46.09 101 GLU A C 1
ATOM 812 O O . GLU A 1 101 ? -5.476 6.510 -16.069 1.00 46.09 101 GLU A O 1
ATOM 817 N N . SER A 1 102 ? -5.632 8.631 -15.343 1.00 49.62 102 SER A N 1
ATOM 818 C CA . SER A 1 102 ? -6.821 8.466 -14.494 1.00 49.62 102 SER A CA 1
ATOM 819 C C . SER A 1 102 ? -8.064 8.178 -15.343 1.00 49.62 102 SER A C 1
ATOM 821 O O . SER A 1 102 ? -8.271 8.863 -16.347 1.00 49.62 102 SER A O 1
ATOM 823 N N . PRO A 1 103 ? -8.892 7.178 -14.983 1.00 52.75 103 PRO A N 1
ATOM 824 C CA . PRO A 1 103 ? -10.356 7.397 -14.989 1.00 52.75 103 PRO A CA 1
ATOM 825 C C . PRO A 1 103 ? -11.083 6.494 -13.938 1.00 52.75 103 PRO A C 1
ATOM 827 O O . PRO A 1 103 ? -10.687 5.355 -13.732 1.00 52.75 103 PRO A O 1
ATOM 830 N N . LYS A 1 104 ? -12.183 6.819 -13.239 1.00 37.53 104 LYS A 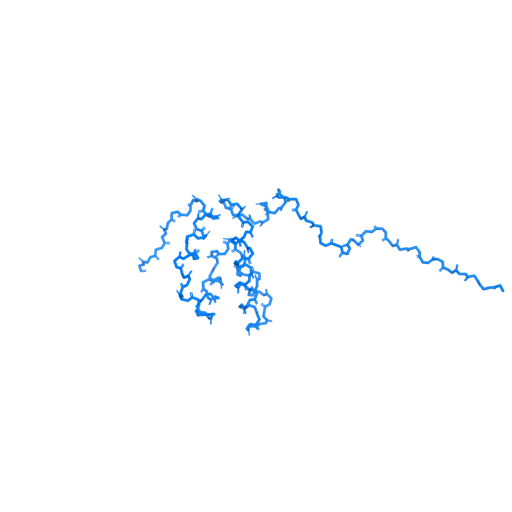N 1
ATOM 831 C CA . LYS A 1 104 ? -13.222 7.856 -13.325 1.00 37.53 104 LYS A CA 1
ATOM 832 C C . LYS A 1 104 ? -13.860 8.057 -11.944 1.00 37.53 104 LYS A C 1
ATOM 834 O O . LYS A 1 104 ? -14.159 7.080 -11.263 1.00 37.53 104 LYS A O 1
ATOM 839 N N . GLU A 1 105 ? -14.208 9.299 -11.634 1.00 43.44 105 GLU A N 1
ATOM 840 C CA . GLU A 1 105 ? -15.430 9.600 -10.888 1.00 43.44 105 GLU A CA 1
ATOM 841 C C . GLU A 1 105 ? -16.532 9.864 -11.930 1.00 43.44 105 GLU A C 1
ATOM 843 O O . GLU A 1 105 ? -16.401 10.777 -12.747 1.00 43.44 105 GLU A O 1
ATOM 848 N N . ASN A 1 106 ? -17.548 8.998 -11.979 1.00 35.19 106 ASN A N 1
ATOM 849 C CA . ASN A 1 106 ? -18.872 9.264 -12.556 1.00 35.19 106 ASN A CA 1
ATOM 850 C C . ASN A 1 106 ? -19.899 8.346 -11.894 1.00 35.19 106 ASN A C 1
ATOM 852 O O . ASN A 1 106 ? -19.672 7.116 -11.954 1.00 35.19 106 ASN A O 1
#

Secondary structure (DSSP, 8-state):
----------TT---S-----HHHHHHHS---S---HHHHHHHHHHHHHHHHHH--HHHHHHHTGGGGTSHHHHHHHHHTT--TTHHHHHHHHHHHTTT-------

InterPro domains:
  IPR001166 Hyperglycemic hormone [PR00550] (36-52)
  IPR001166 Hyperglycemic hormone [PR00550] (52-67)
  IPR001166 Hyperglycemic hormone [PR00550] (67-77)
  IPR018251 Crustacean neurohormone, conserved site [PS01250] (59-76)
  IPR031098 Crustacean CHH/MIH/GIH neurohormone family [PF01147] (29-92)
  IPR031098 Crustacean CHH/MIH/GIH neurohormone family [PTHR35981] (9-104)
  IPR035957 Crustacean CHH/MIH/GIH neurohormone superfamily [G3DSA:1.10.2010.10] (24-99)
  IPR035957 Crustacean CHH/MIH/GIH neurohormone superfamily [SSF81778] (30-97)

Mean predicted aligned error: 13.17 Å

Solvent-accessible surface area (backbone atoms only — not comparable to full-atom values): 6644 Å² total; per-residue (Å²): 141,82,84,82,79,81,78,84,75,81,91,78,80,77,89,61,88,69,81,72,55,77,69,67,49,53,75,74,46,74,46,84,30,53,91,50,69,65,59,52,52,54,52,51,48,51,27,49,57,41,20,69,72,72,72,41,72,65,49,38,55,41,14,57,34,75,66,48,70,28,70,47,29,58,49,35,39,59,75,70,61,53,64,96,49,42,71,58,52,53,53,54,48,46,52,33,34,66,74,72,76,88,86,81,92,128

Foldseek 3Di:
DDDDDDDDDDPDDDPDPPPPDPVVVCVVAVQVADDDPVLLVVQLVLQVVLCVVVVDVCLSVQCPHNNRPGPSNVVSCVVVVVPPCVVVNVVSSCRSRVPDDDDDDD

pLDDT: mean 76.42, std 19.44, range [35.19, 97.06]

Sequence (106 aa):
MASLILAEQPPGISIFPHPLSKHSFTEISKCDGVYDMNIYAQFNQICLNCYNLYRQPEIYRGCRKECFTSEYFGGCLAVLQITDKKDKILEDLSIIHRQMESPKEN

Organism: Daphnia pulex (NCBI:txid6669)

Nearest PDB structures (foldseek):
  1j0t-assembly1_A  TM=8.316E-01  e=2.912E-02  Penaeus japonicus
  5b5i-assembly1_A  TM=8.421E-01  e=7.343E-02  Penaeus japonicus

Radius of gyration: 19.92 Å; Cα contacts (8 Å, |Δi|>4): 74; chains: 1; bounding box: 51×61×39 Å